Protein AF-A0A971L6N5-F1 (afdb_monomer_lite)

pLDDT: mean 95.48, std 3.25, range [75.0, 97.88]

Sequence (51 aa):
ISASELARRLRQSEPPLLARIQEEFIILDSRTILPGEEKEIVAAL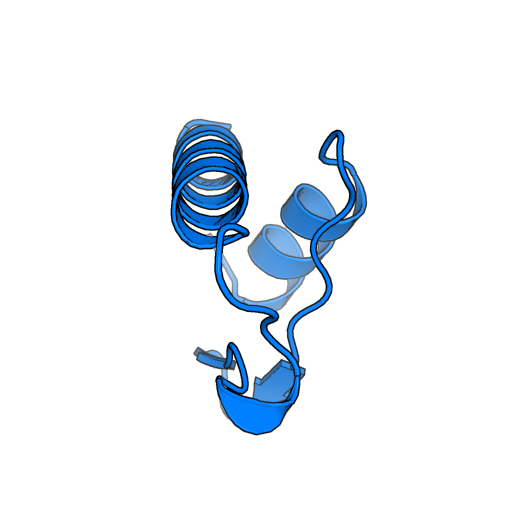ARALEE

Foldseek 3Di:
DWLVQLQVQQCVDVVRDHFDDDPRDTDDDVVPDDPPCVVVVVVSSVVSVVD

Radius of gyration: 10.47 Å; chains: 1; bounding box: 24×17×27 Å

Secondary structure (DSSP, 8-state):
--HHHHHHHHHTSSS----EEETTEEE--GGGPPTT-HHHHHHHHHHHHH-

Structure (mmCIF, N/CA/C/O backbone):
data_AF-A0A971L6N5-F1
#
_entry.id   AF-A0A971L6N5-F1
#
loop_
_atom_site.group_PDB
_atom_site.id
_atom_site.type_symbol
_atom_site.label_atom_id
_atom_site.label_alt_id
_atom_site.label_comp_id
_atom_site.label_asym_id
_atom_site.label_entity_id
_atom_site.label_seq_id
_atom_site.pdbx_PDB_ins_code
_atom_site.Cartn_x
_atom_site.Cartn_y
_atom_site.Cartn_z
_atom_site.occupancy
_atom_site.B_iso_or_equiv
_atom_site.auth_seq_id
_atom_site.auth_comp_id
_atom_site.auth_asym_id
_atom_site.auth_atom_id
_atom_site.pdbx_PDB_model_num
ATOM 1 N N . ILE A 1 1 ? 2.677 -0.781 -14.716 1.00 91.31 1 ILE A N 1
ATOM 2 C CA . ILE A 1 1 ? 3.316 0.426 -14.135 1.00 91.31 1 ILE A CA 1
ATOM 3 C C . ILE A 1 1 ? 4.570 0.004 -13.372 1.00 91.31 1 ILE A C 1
ATOM 5 O O . ILE A 1 1 ? 4.591 -1.128 -12.904 1.00 91.31 1 ILE A O 1
ATOM 9 N N . SER A 1 2 ? 5.618 0.830 -13.289 1.00 96.81 2 SER A N 1
ATOM 10 C CA . SER A 1 2 ? 6.808 0.495 -12.4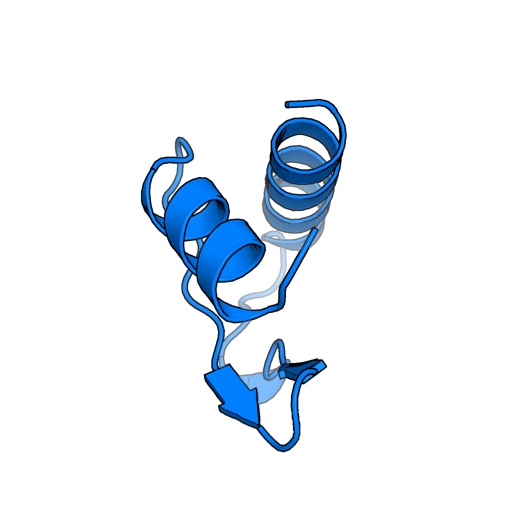83 1.00 96.81 2 SER A CA 1
ATOM 11 C C . SER A 1 2 ? 6.537 0.694 -10.988 1.00 96.81 2 SER A C 1
ATOM 13 O O . SER A 1 2 ? 5.627 1.443 -10.626 1.00 96.81 2 SER A O 1
ATOM 15 N N . ALA A 1 3 ? 7.337 0.076 -10.111 1.00 97.56 3 ALA A N 1
ATOM 16 C CA . ALA A 1 3 ? 7.213 0.284 -8.665 1.00 97.56 3 ALA A CA 1
ATOM 17 C C . ALA A 1 3 ? 7.399 1.760 -8.282 1.00 97.56 3 ALA A C 1
ATOM 19 O O . ALA A 1 3 ? 6.625 2.305 -7.501 1.00 97.56 3 ALA A O 1
ATOM 20 N N . SER A 1 4 ? 8.369 2.443 -8.893 1.00 97.25 4 SER A N 1
ATOM 21 C CA . SER A 1 4 ? 8.601 3.876 -8.679 1.00 97.25 4 SER A CA 1
ATOM 22 C C . SER A 1 4 ? 7.399 4.740 -9.064 1.00 97.25 4 SER A C 1
ATOM 24 O O . SER A 1 4 ? 7.061 5.671 -8.330 1.00 97.25 4 SER A O 1
ATOM 26 N N . GLU A 1 5 ? 6.732 4.418 -10.176 1.00 97.75 5 GLU A N 1
ATOM 27 C CA . GLU A 1 5 ? 5.530 5.127 -10.620 1.00 97.75 5 GLU A CA 1
ATOM 28 C C . GLU A 1 5 ? 4.334 4.836 -9.708 1.00 97.75 5 GLU A C 1
ATOM 30 O O . GLU A 1 5 ? 3.659 5.764 -9.268 1.00 97.75 5 GLU A O 1
ATOM 35 N N . LEU A 1 6 ? 4.117 3.572 -9.331 1.00 97.69 6 LEU A N 1
ATOM 36 C CA . LEU A 1 6 ? 3.068 3.210 -8.376 1.00 97.69 6 LEU A CA 1
ATOM 37 C C . LEU A 1 6 ? 3.279 3.907 -7.024 1.00 97.69 6 LEU A C 1
ATOM 39 O O . LEU A 1 6 ? 2.355 4.514 -6.491 1.00 97.69 6 LEU A O 1
ATOM 43 N N . ALA A 1 7 ? 4.505 3.914 -6.494 1.00 97.44 7 ALA A N 1
ATOM 44 C CA . ALA A 1 7 ? 4.822 4.623 -5.256 1.00 97.44 7 ALA A CA 1
ATOM 45 C C . ALA A 1 7 ? 4.590 6.136 -5.370 1.00 97.44 7 ALA A C 1
ATOM 47 O O . ALA A 1 7 ? 4.204 6.774 -4.394 1.00 97.44 7 ALA A O 1
ATOM 48 N N . ARG A 1 8 ? 4.845 6.732 -6.543 1.00 97.44 8 ARG A N 1
ATOM 49 C CA . ARG A 1 8 ? 4.567 8.151 -6.794 1.00 97.44 8 ARG A CA 1
ATOM 50 C C . ARG A 1 8 ? 3.068 8.437 -6.715 1.00 97.44 8 ARG A C 1
ATOM 52 O O . ARG A 1 8 ? 2.700 9.395 -6.044 1.00 97.44 8 ARG A O 1
ATOM 59 N N . ARG A 1 9 ? 2.235 7.608 -7.348 1.00 97.62 9 ARG A N 1
ATOM 60 C CA . ARG A 1 9 ? 0.768 7.732 -7.319 1.00 97.62 9 ARG A CA 1
ATOM 61 C C . ARG A 1 9 ? 0.206 7.531 -5.913 1.00 97.62 9 ARG A C 1
ATOM 63 O O . ARG A 1 9 ? -0.560 8.359 -5.442 1.00 97.62 9 ARG A O 1
ATOM 70 N N . LEU A 1 10 ? 0.677 6.510 -5.194 1.00 97.44 10 LEU A N 1
ATOM 71 C CA . LEU A 1 10 ? 0.286 6.254 -3.801 1.00 97.44 10 LEU A CA 1
ATOM 72 C C . LEU A 1 10 ? 0.639 7.418 -2.860 1.00 97.44 10 LEU A C 1
ATOM 74 O O . LEU A 1 10 ? -0.141 7.759 -1.982 1.00 97.44 10 LEU A O 1
ATOM 78 N N . ARG A 1 11 ? 1.769 8.108 -3.069 1.00 97.44 11 ARG A N 1
ATOM 79 C CA . ARG A 1 11 ? 2.099 9.324 -2.299 1.00 97.44 11 ARG A CA 1
ATOM 80 C C . ARG A 1 11 ? 1.172 10.510 -2.573 1.00 97.44 11 ARG A C 1
ATOM 82 O O . ARG A 1 11 ? 1.164 11.447 -1.784 1.00 97.44 11 ARG A O 1
ATOM 89 N N . GLN A 1 12 ? 0.468 10.499 -3.700 1.00 97.06 12 GLN A N 1
ATOM 90 C CA . GLN A 1 12 ? -0.448 11.558 -4.125 1.00 97.06 12 GLN A CA 1
ATOM 91 C C . GLN A 1 12 ? -1.916 11.221 -3.835 1.00 97.06 12 GLN A C 1
ATOM 93 O O . GLN A 1 12 ? -2.778 12.057 -4.097 1.00 97.06 12 GLN A O 1
ATOM 98 N N . SER A 1 13 ? -2.213 10.026 -3.309 1.00 95.38 13 SER A N 1
ATOM 99 C CA . SER A 1 13 ? -3.569 9.675 -2.892 1.00 95.38 13 SER A CA 1
ATOM 100 C C . SER A 1 13 ? -4.000 10.468 -1.658 1.00 95.38 13 SER A C 1
ATOM 102 O O . SER A 1 13 ? -3.176 11.022 -0.933 1.00 95.38 13 SER A O 1
ATOM 104 N N . GLU A 1 14 ? -5.306 10.479 -1.404 1.00 94.06 14 GLU A N 1
ATOM 105 C CA . GLU A 1 14 ? -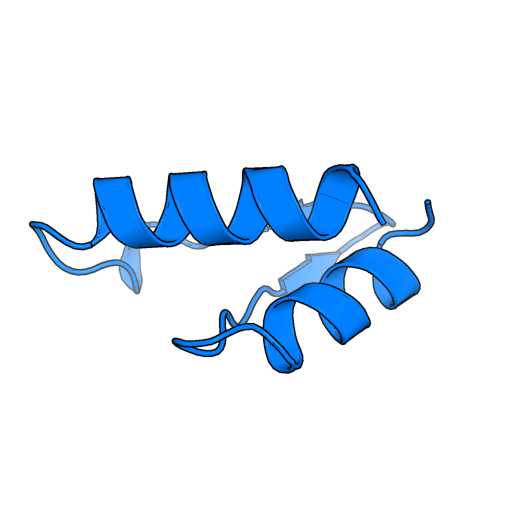5.905 11.032 -0.189 1.00 94.06 14 GLU A CA 1
ATOM 106 C C . GLU A 1 14 ? -6.684 9.908 0.528 1.00 94.06 14 GLU A C 1
ATOM 108 O O . GLU A 1 14 ? -7.702 9.454 -0.021 1.00 94.06 14 GLU A O 1
ATOM 113 N N . PRO A 1 15 ? -6.210 9.417 1.694 1.00 92.50 15 PRO A N 1
ATOM 114 C CA . PRO A 1 15 ? -4.964 9.800 2.381 1.00 92.50 15 PRO A CA 1
ATOM 115 C C . PRO A 1 15 ? -3.694 9.315 1.643 1.00 92.50 15 PRO A C 1
ATOM 117 O O . PRO A 1 15 ? -3.773 8.368 0.850 1.00 92.50 15 PRO A O 1
ATOM 120 N N . PRO A 1 16 ? -2.516 9.930 1.876 1.00 95.69 16 PRO A N 1
ATOM 121 C CA . PRO A 1 16 ? -1.274 9.530 1.217 1.00 95.69 16 PRO A CA 1
ATOM 122 C C . PRO A 1 16 ? -0.764 8.195 1.760 1.00 95.69 16 PRO A C 1
ATOM 124 O O . PRO A 1 16 ? -0.612 8.017 2.969 1.00 95.69 16 PRO A O 1
ATOM 127 N N . LEU A 1 17 ? -0.425 7.274 0.857 1.00 96.56 17 LEU A N 1
ATOM 128 C CA . LEU A 1 17 ? 0.098 5.961 1.213 1.00 96.56 17 LEU A CA 1
ATOM 129 C C . LEU A 1 17 ? 1.604 5.875 0.933 1.00 96.56 17 LEU A C 1
ATOM 131 O O . LEU A 1 17 ? 2.074 6.035 -0.197 1.00 96.56 17 LEU A O 1
ATOM 135 N N . LEU A 1 18 ? 2.380 5.590 1.981 1.00 96.12 18 LEU A N 1
ATOM 136 C CA . LEU A 1 18 ? 3.820 5.362 1.888 1.00 96.12 18 LEU A CA 1
ATOM 137 C C . LEU A 1 18 ? 4.118 3.865 1.838 1.00 96.12 18 LEU A C 1
ATOM 139 O O . LEU A 1 18 ? 3.681 3.102 2.693 1.00 96.12 18 LEU A O 1
ATOM 143 N N . ALA A 1 19 ? 4.921 3.461 0.859 1.00 95.94 19 ALA A N 1
ATOM 144 C CA . ALA A 1 19 ? 5.387 2.091 0.723 1.00 95.94 19 ALA A CA 1
ATOM 145 C C . ALA A 1 19 ? 6.888 2.055 0.433 1.00 95.94 19 ALA A C 1
ATOM 147 O O . ALA A 1 19 ? 7.456 3.002 -0.122 1.00 95.94 19 ALA A O 1
ATOM 148 N N . ARG A 1 20 ? 7.538 0.948 0.794 1.00 97.00 20 ARG A N 1
ATOM 149 C CA . ARG A 1 20 ? 8.945 0.715 0.458 1.00 97.00 20 ARG A CA 1
ATOM 150 C C . ARG A 1 20 ? 9.035 0.118 -0.943 1.00 97.00 20 ARG A C 1
ATOM 152 O O . ARG A 1 20 ? 8.249 -0.761 -1.276 1.00 97.00 20 ARG A O 1
ATOM 159 N N . ILE A 1 21 ? 10.018 0.552 -1.729 1.00 97.50 21 ILE A N 1
ATOM 160 C CA . ILE A 1 21 ? 10.402 -0.138 -2.965 1.00 97.50 21 ILE A CA 1
ATOM 161 C C . ILE A 1 21 ? 11.601 -1.033 -2.663 1.00 97.50 21 ILE A C 1
ATOM 163 O O . ILE A 1 21 ? 12.586 -0.568 -2.087 1.00 97.50 21 ILE A O 1
ATOM 167 N N . GLN A 1 22 ? 11.521 -2.300 -3.051 1.00 97.88 22 GLN A N 1
ATOM 168 C CA . GLN A 1 22 ? 12.627 -3.248 -2.969 1.00 97.88 22 GLN A CA 1
ATOM 169 C C . GLN A 1 22 ? 12.569 -4.179 -4.177 1.00 97.88 22 GLN A C 1
ATOM 171 O O . GLN A 1 22 ? 11.539 -4.797 -4.407 1.00 97.88 22 GLN A O 1
ATOM 176 N N . GLU A 1 23 ? 13.661 -4.268 -4.941 1.00 96.50 23 GLU A N 1
ATOM 177 C CA . GLU A 1 23 ? 13.776 -5.173 -6.101 1.00 96.50 23 GLU A CA 1
ATOM 178 C C . GLU A 1 23 ? 12.602 -5.057 -7.097 1.00 96.50 23 GLU A C 1
ATOM 180 O O . GLU A 1 23 ? 12.050 -6.058 -7.530 1.00 96.50 23 GLU A O 1
ATOM 185 N N . GLU A 1 24 ? 12.197 -3.831 -7.451 1.00 96.38 24 GLU A N 1
ATOM 186 C CA . GLU A 1 24 ? 11.028 -3.556 -8.314 1.00 96.38 24 GLU A CA 1
ATOM 187 C C . GLU A 1 24 ? 9.660 -3.979 -7.735 1.00 96.38 24 GLU A C 1
ATOM 189 O O . GLU A 1 24 ? 8.652 -3.957 -8.441 1.00 96.38 24 GLU A O 1
ATOM 194 N N . PHE A 1 25 ? 9.582 -4.273 -6.434 1.00 96.62 25 PHE A N 1
ATOM 195 C CA . PHE A 1 25 ? 8.330 -4.531 -5.722 1.00 96.62 25 PHE A CA 1
ATOM 196 C C . PHE A 1 25 ? 7.966 -3.407 -4.757 1.00 96.62 25 PHE A C 1
ATOM 198 O O . PHE A 1 25 ? 8.827 -2.782 -4.136 1.00 96.62 25 PHE A O 1
ATOM 205 N N . ILE A 1 26 ? 6.660 -3.197 -4.594 1.00 97.12 26 ILE A N 1
ATOM 206 C CA . ILE A 1 26 ? 6.086 -2.375 -3.530 1.00 97.12 26 ILE A CA 1
ATOM 207 C C . ILE A 1 26 ? 5.834 -3.257 -2.312 1.00 97.12 26 ILE A C 1
ATOM 209 O O . ILE A 1 26 ? 5.121 -4.255 -2.398 1.00 97.12 26 ILE A O 1
ATOM 213 N N . ILE A 1 27 ? 6.398 -2.866 -1.173 1.00 97.00 27 ILE A N 1
ATOM 214 C CA . ILE A 1 27 ? 6.226 -3.539 0.111 1.00 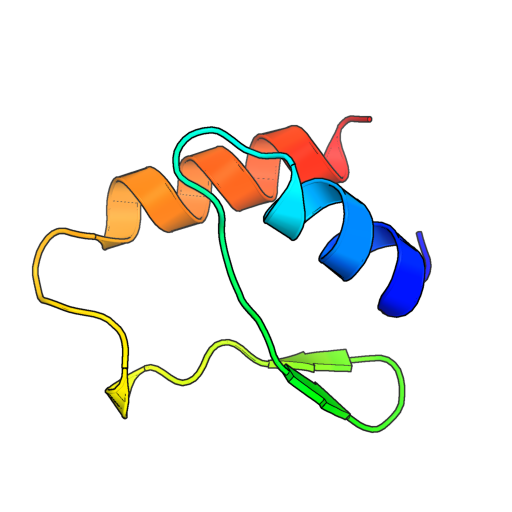97.00 27 ILE A CA 1
ATOM 215 C C . ILE A 1 27 ? 5.430 -2.631 1.043 1.00 97.00 27 ILE A C 1
ATOM 217 O O . ILE A 1 27 ? 5.870 -1.530 1.392 1.00 97.00 27 ILE A O 1
ATOM 221 N N . LEU A 1 28 ? 4.277 -3.141 1.473 1.00 95.81 28 LEU A N 1
ATOM 222 C CA . LEU A 1 28 ? 3.501 -2.610 2.586 1.00 95.81 28 LEU A CA 1
ATOM 223 C C . LEU A 1 28 ? 3.879 -3.390 3.839 1.00 95.81 28 LEU A C 1
ATOM 225 O O . LEU A 1 28 ? 3.689 -4.603 3.910 1.00 95.81 28 LEU A O 1
ATOM 229 N N . ASP A 1 29 ? 4.462 -2.698 4.810 1.00 95.12 29 ASP A N 1
ATOM 230 C CA . ASP A 1 29 ? 4.891 -3.318 6.057 1.00 95.12 29 ASP A CA 1
ATOM 231 C C . ASP A 1 29 ? 3.717 -3.340 7.037 1.00 95.12 29 ASP A C 1
ATOM 233 O O . ASP A 1 29 ? 3.332 -2.310 7.585 1.00 95.12 29 ASP A O 1
ATOM 237 N N . SER A 1 30 ? 3.138 -4.516 7.283 1.00 93.19 30 SER A N 1
ATOM 238 C CA . SER A 1 30 ? 1.983 -4.642 8.180 1.00 93.19 30 SER A CA 1
ATOM 239 C C . SER A 1 30 ? 2.277 -4.205 9.615 1.00 93.19 30 SER A C 1
ATOM 241 O O . SER A 1 30 ? 1.347 -3.936 10.366 1.00 93.19 30 SER A O 1
ATOM 243 N N . ARG A 1 31 ? 3.553 -4.100 10.012 1.00 96.19 31 ARG A N 1
ATOM 244 C CA . ARG A 1 31 ? 3.945 -3.586 11.334 1.00 96.19 31 ARG A CA 1
ATOM 245 C C . ARG A 1 31 ? 3.669 -2.092 11.494 1.00 96.19 31 ARG A C 1
ATOM 247 O O . ARG A 1 31 ? 3.657 -1.613 12.623 1.00 96.19 31 ARG A O 1
ATOM 254 N N . THR A 1 32 ? 3.497 -1.364 10.390 1.00 94.69 32 THR A N 1
ATOM 255 C CA . THR A 1 32 ? 3.192 0.073 10.385 1.00 94.69 32 THR A CA 1
ATOM 256 C C . THR A 1 32 ? 1.742 0.373 10.018 1.00 94.69 32 THR A C 1
ATOM 258 O O . THR A 1 32 ? 1.395 1.542 9.927 1.00 94.69 32 THR A O 1
ATOM 261 N N . ILE A 1 33 ? 0.922 -0.655 9.782 1.00 94.06 33 ILE A N 1
ATOM 262 C CA . ILE A 1 33 ? -0.505 -0.515 9.485 1.00 94.06 33 ILE A CA 1
ATOM 263 C C . ILE A 1 33 ? -1.276 -0.631 10.799 1.00 94.06 33 ILE A C 1
ATOM 265 O O . ILE A 1 33 ? -1.104 -1.602 11.543 1.00 94.06 33 ILE A O 1
ATOM 269 N N . LEU A 1 34 ? -2.115 0.357 11.094 1.00 94.62 34 LEU A N 1
ATOM 270 C CA . LEU A 1 34 ? -2.974 0.360 12.271 1.00 94.62 34 LEU A CA 1
ATOM 271 C C . LEU A 1 34 ? -4.262 -0.439 12.009 1.00 94.62 34 LEU A C 1
ATOM 273 O O . LEU A 1 34 ? -4.753 -0.481 10.877 1.00 94.62 34 LEU A O 1
ATOM 277 N N . PRO A 1 35 ? -4.858 -1.053 13.049 1.00 95.06 35 PRO A N 1
ATOM 278 C CA . PRO A 1 35 ? -6.157 -1.702 12.910 1.00 95.06 35 PRO A CA 1
ATOM 279 C C . PRO A 1 35 ? -7.216 -0.720 12.392 1.00 95.06 35 PRO A C 1
ATOM 281 O O . PRO A 1 35 ? -7.406 0.345 12.979 1.00 95.06 35 PRO A O 1
ATOM 284 N N . GLY A 1 36 ? -7.933 -1.097 11.332 1.00 94.50 36 GLY A N 1
ATOM 285 C CA . GLY A 1 36 ? -8.981 -0.274 10.720 1.00 94.50 36 GLY A CA 1
ATOM 286 C C . GLY A 1 36 ? -8.561 0.490 9.458 1.00 94.50 36 GLY A C 1
ATOM 287 O O . GLY A 1 36 ? -9.436 0.981 8.743 1.00 94.50 36 GLY A O 1
ATOM 288 N N . GLU A 1 37 ? -7.265 0.558 9.135 1.00 95.50 37 GLU A N 1
ATOM 289 C CA . GLU A 1 37 ? -6.761 1.228 7.923 1.00 95.50 37 GLU A CA 1
ATOM 290 C C . GLU A 1 37 ? -6.932 0.381 6.645 1.00 95.50 37 GLU A C 1
ATOM 292 O O . GLU A 1 37 ? -6.675 0.849 5.534 1.00 95.50 37 GLU A O 1
ATOM 297 N N . GLU A 1 38 ? -7.393 -0.871 6.755 1.00 94.31 38 GLU A N 1
ATOM 298 C CA . GLU A 1 38 ? -7.370 -1.837 5.651 1.00 94.31 38 GLU A CA 1
ATOM 299 C C . GLU A 1 38 ? -8.197 -1.357 4.453 1.00 94.31 38 GLU A C 1
ATOM 301 O O . GLU A 1 38 ? -7.793 -1.514 3.299 1.00 94.31 38 GLU A O 1
ATOM 306 N N . LYS A 1 39 ? -9.354 -0.738 4.716 1.00 95.19 39 LYS A N 1
ATOM 307 C CA . LYS A 1 39 ? -10.248 -0.243 3.659 1.00 95.19 39 LYS A CA 1
ATOM 308 C C . LYS A 1 39 ? -9.645 0.931 2.896 1.00 95.19 39 LYS A C 1
ATOM 310 O O . LYS A 1 39 ? -9.783 0.993 1.676 1.00 95.19 39 LYS A O 1
ATOM 315 N N . GLU A 1 40 ? -8.991 1.847 3.602 1.00 95.44 40 GLU A N 1
ATOM 316 C CA . GLU A 1 40 ? -8.372 3.032 3.005 1.00 95.44 40 GLU A CA 1
ATOM 317 C C . GLU A 1 40 ? -7.165 2.636 2.154 1.00 95.44 40 GLU A C 1
ATOM 319 O O . GLU A 1 40 ? -7.041 3.085 1.014 1.00 9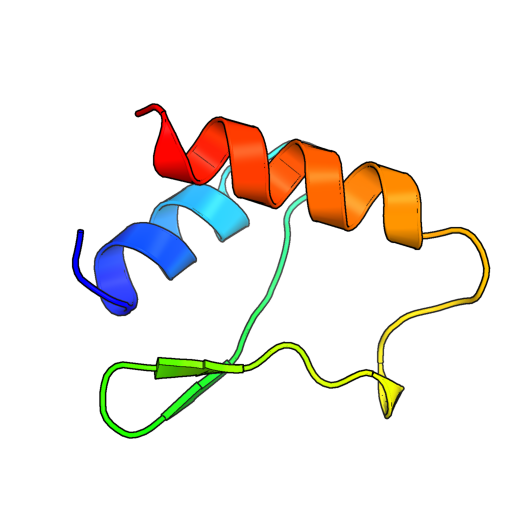5.44 40 GLU A O 1
ATOM 324 N N . ILE A 1 41 ? -6.352 1.698 2.649 1.00 95.94 41 ILE A N 1
ATOM 325 C CA . ILE A 1 41 ? -5.218 1.124 1.917 1.00 95.94 41 ILE A CA 1
ATOM 326 C C . ILE A 1 41 ? -5.681 0.462 0.616 1.00 95.94 41 ILE A C 1
ATOM 328 O O . ILE A 1 41 ? -5.133 0.743 -0.451 1.00 95.94 41 ILE A O 1
ATOM 332 N N . VAL A 1 42 ? -6.710 -0.391 0.676 1.00 95.81 42 VAL A N 1
ATOM 333 C CA . VAL A 1 42 ? -7.249 -1.066 -0.516 1.00 95.81 42 VAL A CA 1
ATOM 334 C C . VAL A 1 42 ? -7.805 -0.055 -1.522 1.00 95.81 42 VAL A C 1
ATOM 336 O O . VAL A 1 42 ? -7.546 -0.183 -2.718 1.00 95.81 42 VAL A O 1
ATOM 339 N N . ALA A 1 43 ? -8.525 0.970 -1.060 1.00 96.25 43 ALA A N 1
ATOM 340 C CA . ALA A 1 43 ? -9.071 2.003 -1.935 1.00 96.25 43 ALA A CA 1
ATOM 341 C C . ALA A 1 43 ? -7.971 2.836 -2.619 1.00 96.25 43 ALA A C 1
ATOM 343 O O . ALA A 1 43 ? -8.066 3.105 -3.818 1.00 96.25 43 ALA A O 1
ATOM 344 N N . ALA A 1 44 ? -6.919 3.218 -1.888 1.00 96.44 44 ALA A N 1
ATOM 345 C CA . ALA A 1 44 ? -5.777 3.942 -2.443 1.00 96.44 44 ALA A CA 1
ATOM 346 C C . ALA A 1 44 ? -5.022 3.103 -3.489 1.00 96.44 44 ALA A C 1
ATOM 348 O O . ALA A 1 44 ? -4.696 3.609 -4.563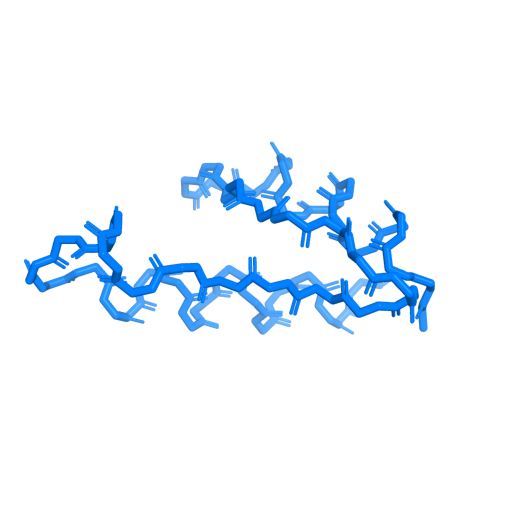 1.00 96.44 44 ALA A O 1
ATOM 349 N N . LEU A 1 45 ? -4.806 1.810 -3.213 1.00 96.00 45 LEU A N 1
ATOM 350 C CA . LEU A 1 45 ? -4.187 0.874 -4.158 1.00 96.00 45 LEU A CA 1
ATOM 351 C C . LEU A 1 45 ? -5.010 0.717 -5.438 1.00 96.00 45 LEU A C 1
ATOM 353 O O . LEU A 1 45 ? -4.442 0.776 -6.525 1.00 96.00 45 LEU A O 1
ATOM 357 N N . ALA A 1 46 ? -6.329 0.542 -5.318 1.00 96.25 46 ALA A N 1
ATOM 358 C CA . ALA A 1 46 ? -7.213 0.397 -6.471 1.00 96.25 46 ALA A CA 1
ATOM 359 C C . ALA A 1 46 ? -7.139 1.627 -7.388 1.00 96.25 46 ALA A C 1
ATOM 361 O O . ALA A 1 46 ? -6.850 1.491 -8.574 1.00 96.25 46 ALA A O 1
ATOM 362 N N . ARG A 1 47 ? -7.278 2.834 -6.822 1.00 96.06 47 ARG A N 1
ATOM 363 C CA . ARG A 1 47 ? -7.182 4.092 -7.583 1.00 96.06 47 ARG A CA 1
ATOM 364 C C . ARG A 1 47 ? -5.828 4.246 -8.276 1.00 96.06 47 ARG A C 1
ATOM 366 O O . ARG A 1 47 ? -5.777 4.537 -9.464 1.00 96.06 47 ARG A O 1
ATOM 373 N N . ALA A 1 48 ? -4.728 3.993 -7.564 1.00 96.00 48 ALA A N 1
ATOM 374 C CA . ALA A 1 48 ? -3.381 4.152 -8.115 1.00 96.00 48 ALA A CA 1
ATOM 375 C C . ALA A 1 48 ? -3.056 3.172 -9.263 1.00 96.00 48 ALA A C 1
ATOM 377 O O . ALA A 1 48 ? -2.143 3.439 -10.052 1.00 96.00 48 ALA A O 1
ATOM 378 N N . LEU A 1 49 ? -3.769 2.042 -9.351 1.00 95.00 49 LEU A N 1
ATOM 379 C CA . LEU A 1 49 ? -3.635 1.050 -10.423 1.00 95.00 49 LEU A CA 1
ATOM 380 C C . LEU A 1 49 ? -4.488 1.363 -11.660 1.00 95.00 49 LEU A C 1
ATOM 382 O O . LEU A 1 49 ? -4.167 0.862 -12.736 1.00 95.00 49 LEU A O 1
ATOM 386 N N . GLU A 1 50 ? -5.550 2.155 -11.511 1.00 92.06 50 GLU A N 1
ATOM 387 C CA . GLU A 1 50 ? -6.466 2.526 -12.599 1.00 92.06 50 GLU A CA 1
ATOM 388 C C . GLU A 1 50 ? -6.006 3.761 -13.399 1.00 92.06 50 GLU A C 1
ATOM 390 O O . GLU A 1 50 ? -6.463 3.959 -14.524 1.00 92.06 50 GLU A O 1
ATOM 395 N N . GLU A 1 51 ? -5.093 4.569 -12.847 1.00 75.00 51 GLU A N 1
ATOM 396 C CA . GLU A 1 51 ? -4.437 5.705 -13.533 1.00 75.00 51 GLU A CA 1
ATOM 397 C C . GLU A 1 51 ? -3.391 5.288 -14.586 1.00 75.00 51 GLU A C 1
ATOM 399 O O . GLU A 1 51 ? -2.972 6.138 -15.400 1.00 75.00 51 GLU A O 1
#